Protein AF-A0A6J6C3X1-F1 (afdb_monomer_lite)

Sequence (88 aa):
MIQVPVPVNHKKSFNTATAVLIIGTTQDPATPYVWAKSLSKYIVGSRLVTLKGQGHTGYGRGSACTDDAVDTYLTTGKTPAKNLICTQ

Foldseek 3Di:
DDDDPDDDPLPDADEDPAEAEFEAECAEPPQHRVNSVVVCVRHPNYAYEYEDDHYHDDAPPPWPQRPVQVVCCVVPVDHDPHHHYTYD

Organism: NCBI:txid449393

pLDDT: mean 89.82, std 13.7, range [46.88, 98.69]

Radius of gyration: 13.18 Å; chains: 1; bounding box: 24×34×30 Å

InterPro domains:
  IPR013595 Peptidase S33 tripeptidyl aminopeptidase-like, C-terminal [PF08386] (10-86)
  IPR029058 Alpha/Beta hydrolase fold [G3DSA:3.40.50.1820]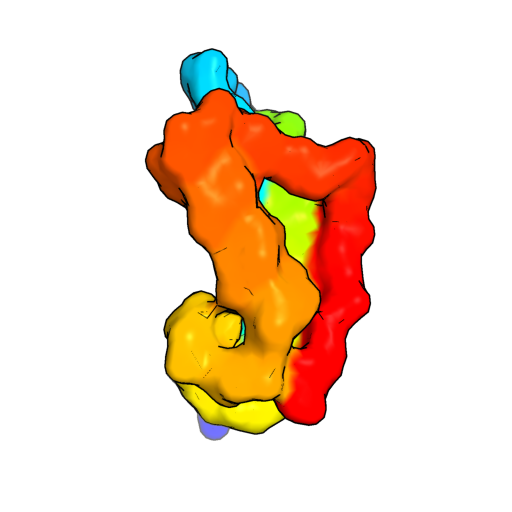 (7-70)
  IPR029058 Alpha/Beta hydrolase fold [SSF53474] (18-61)

Secondary structure (DSSP, 8-state):
----------SSPBP-SSPPEEEEEEE-SSS-HHHHHHHHHHBTT-EEEEEEEESS--TTSS-HHHHHHHHHHHHH-PPPSS-EEEE-

Structure (mmCIF, N/CA/C/O backbone):
data_AF-A0A6J6C3X1-F1
#
_entry.id   AF-A0A6J6C3X1-F1
#
loop_
_atom_site.group_PDB
_atom_site.id
_atom_site.type_symbol
_atom_site.label_atom_id
_atom_site.label_alt_id
_atom_site.label_comp_id
_atom_site.label_asym_id
_atom_site.label_entity_id
_atom_site.label_seq_id
_atom_site.pdbx_PDB_ins_code
_atom_site.Cartn_x
_atom_site.Cartn_y
_atom_site.Cartn_z
_atom_site.occupancy
_atom_site.B_iso_or_equiv
_atom_site.auth_seq_id
_atom_site.auth_comp_id
_atom_site.auth_asym_id
_atom_site.auth_atom_id
_atom_site.pdbx_PDB_model_num
ATOM 1 N N . MET A 1 1 ? 5.540 13.916 -17.768 1.00 46.88 1 MET A N 1
ATOM 2 C CA . MET A 1 1 ? 4.923 15.079 -17.094 1.00 46.88 1 MET A CA 1
ATOM 3 C C . MET A 1 1 ? 5.547 15.173 -15.712 1.00 46.88 1 MET A C 1
ATOM 5 O O . MET A 1 1 ? 5.600 14.161 -15.028 1.00 46.88 1 MET A O 1
ATOM 9 N N . ILE A 1 2 ? 6.124 16.315 -15.341 1.00 48.84 2 ILE A N 1
ATOM 10 C CA . ILE A 1 2 ? 6.718 16.507 -14.010 1.00 48.84 2 ILE A CA 1
ATOM 11 C C . ILE A 1 2 ? 5.564 16.820 -13.052 1.00 48.84 2 ILE A C 1
ATOM 13 O O . ILE A 1 2 ? 4.914 17.852 -13.199 1.00 48.84 2 ILE A O 1
ATOM 17 N N . GLN A 1 3 ? 5.274 15.916 -12.113 1.00 59.34 3 GLN A N 1
ATOM 18 C CA . GLN A 1 3 ? 4.237 16.130 -11.102 1.00 59.34 3 GLN A CA 1
ATOM 19 C C . GLN A 1 3 ? 4.711 17.236 -10.150 1.00 59.34 3 GLN A C 1
ATOM 21 O O . GLN A 1 3 ? 5.574 17.008 -9.300 1.00 59.34 3 GLN A O 1
ATOM 26 N N . VAL A 1 4 ? 4.170 18.445 -10.294 1.00 55.38 4 VAL A N 1
ATOM 27 C CA . VAL A 1 4 ? 4.383 19.516 -9.315 1.00 55.38 4 VAL A CA 1
ATOM 28 C C . VAL A 1 4 ? 3.760 19.060 -7.988 1.00 55.38 4 VAL A C 1
ATOM 30 O O . VAL A 1 4 ? 2.625 18.570 -7.993 1.00 55.38 4 VAL A O 1
ATOM 33 N N . PRO A 1 5 ? 4.458 19.178 -6.845 1.00 58.84 5 PRO A N 1
ATOM 34 C CA . PRO A 1 5 ? 3.850 18.910 -5.552 1.00 58.84 5 PRO A CA 1
ATOM 35 C C . PRO A 1 5 ? 2.677 19.873 -5.357 1.00 58.84 5 PRO A C 1
ATOM 37 O O . PRO A 1 5 ? 2.881 21.078 -5.224 1.00 58.84 5 PRO A O 1
ATOM 40 N N . VAL A 1 6 ? 1.446 19.360 -5.346 1.00 62.50 6 VAL A N 1
ATOM 41 C CA . VAL A 1 6 ? 0.296 20.165 -4.930 1.00 62.50 6 VAL A CA 1
ATOM 42 C C . VAL A 1 6 ? 0.450 20.404 -3.425 1.00 62.50 6 VAL A C 1
ATOM 44 O O . VAL A 1 6 ? 0.550 19.425 -2.675 1.00 62.50 6 VAL A O 1
ATOM 47 N N . PRO A 1 7 ? 0.510 21.663 -2.954 1.00 59.06 7 PRO A N 1
ATOM 48 C CA . PRO A 1 7 ? 0.594 21.941 -1.531 1.00 59.06 7 PRO A CA 1
ATOM 49 C C . PRO A 1 7 ? -0.690 21.460 -0.850 1.00 59.06 7 PRO A C 1
ATOM 51 O O . PRO A 1 7 ? -1.775 22.006 -1.036 1.00 59.06 7 PRO A O 1
ATOM 54 N N . VAL A 1 8 ? -0.559 20.401 -0.058 1.00 63.41 8 VAL A N 1
ATOM 55 C CA . VAL A 1 8 ? -1.639 19.849 0.756 1.00 63.41 8 VAL A CA 1
ATOM 56 C C . VAL A 1 8 ? -1.762 20.676 2.034 1.00 63.41 8 VAL A C 1
ATOM 58 O O . VAL A 1 8 ? -0.935 20.598 2.940 1.00 63.41 8 VAL A O 1
ATOM 61 N N . ASN A 1 9 ? -2.799 21.509 2.106 1.00 62.25 9 ASN A N 1
ATOM 62 C CA . ASN A 1 9 ? -3.125 22.267 3.310 1.00 62.25 9 ASN A CA 1
ATOM 63 C C . ASN A 1 9 ? -3.844 21.339 4.305 1.00 62.25 9 ASN A C 1
ATOM 65 O O . ASN A 1 9 ? -5.066 21.200 4.282 1.00 62.25 9 ASN A O 1
ATOM 69 N N . HIS A 1 10 ? -3.078 20.649 5.153 1.00 62.81 10 HIS A N 1
ATOM 70 C CA . HIS A 1 10 ? -3.556 19.629 6.097 1.00 62.81 10 HIS A CA 1
ATOM 71 C C . HIS A 1 10 ? -4.316 20.202 7.313 1.00 62.81 10 HIS A C 1
ATOM 73 O O . HIS A 1 10 ? -4.107 19.764 8.441 1.00 62.81 10 HIS A O 1
ATOM 79 N N . LYS A 1 11 ? -5.207 21.184 7.130 1.00 57.91 11 LYS A N 1
ATOM 80 C CA . LYS A 1 11 ? -5.944 21.798 8.253 1.00 57.91 11 LYS A CA 1
ATOM 81 C C . LYS A 1 11 ? -6.985 20.881 8.908 1.00 57.91 11 LYS A C 1
ATOM 83 O O . LYS A 1 11 ? -7.486 21.219 9.974 1.00 57.91 11 LYS A O 1
ATOM 88 N N . LYS A 1 12 ? -7.292 19.724 8.313 1.00 62.03 12 LYS A N 1
ATOM 89 C CA . LYS A 1 12 ? -8.101 18.665 8.932 1.00 62.03 12 LYS A CA 1
ATOM 90 C C . LYS A 1 12 ? -7.522 17.300 8.591 1.00 62.03 12 LYS A C 1
ATOM 92 O O . LYS A 1 12 ? -7.428 16.960 7.415 1.00 62.03 12 LYS A O 1
ATOM 97 N N . SER A 1 13 ? -7.154 16.539 9.614 1.00 67.06 13 SER A N 1
ATOM 98 C CA . SER A 1 13 ? -6.965 15.095 9.518 1.00 67.06 13 SER A CA 1
ATOM 99 C C . SER A 1 13 ? -8.325 14.407 9.436 1.00 67.06 13 SER A C 1
ATOM 101 O O . SER A 1 13 ? -9.292 14.842 10.066 1.00 67.06 13 SER A O 1
ATOM 103 N N . PHE A 1 14 ? -8.407 13.340 8.645 1.00 75.88 14 PHE A N 1
ATOM 104 C CA . PHE A 1 14 ? -9.615 12.531 8.535 1.00 75.88 14 PHE A CA 1
ATOM 105 C C . PHE A 1 14 ? -9.471 11.268 9.387 1.00 75.88 14 PHE A C 1
ATOM 107 O O . PHE A 1 14 ? -8.533 10.494 9.187 1.00 75.88 14 PHE A O 1
ATOM 114 N N . ASN A 1 15 ? -10.401 11.071 10.324 1.00 77.94 15 ASN A N 1
ATOM 115 C CA . A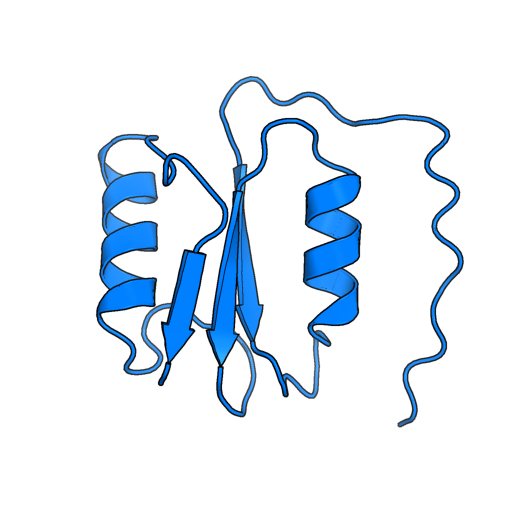SN A 1 15 ? -10.504 9.844 11.108 1.00 77.94 15 ASN A CA 1
ATOM 116 C C . ASN A 1 15 ? -11.518 8.910 10.456 1.00 77.94 15 ASN A C 1
ATOM 118 O O . ASN A 1 15 ? -12.595 9.330 10.035 1.00 77.94 15 ASN A O 1
ATOM 122 N N . THR A 1 16 ? -11.166 7.634 10.402 1.00 83.00 16 THR A N 1
ATOM 123 C CA . THR A 1 16 ? -11.986 6.566 9.830 1.00 83.00 16 THR A CA 1
ATOM 124 C C . THR A 1 16 ? -12.464 5.634 10.936 1.00 83.00 16 THR A C 1
ATOM 126 O O . THR A 1 16 ? -11.815 5.519 11.974 1.00 83.00 16 THR A O 1
ATOM 129 N N . ALA A 1 17 ? -13.609 4.977 10.731 1.00 84.50 17 ALA A N 1
ATOM 130 C CA . ALA A 1 17 ? -14.127 3.990 11.685 1.00 84.50 17 ALA A CA 1
ATOM 131 C C . ALA A 1 17 ? -13.232 2.738 11.773 1.00 84.50 17 ALA A C 1
ATOM 133 O O . ALA A 1 17 ? -13.171 2.087 12.812 1.00 84.50 17 ALA A O 1
ATOM 134 N N . THR A 1 18 ? -12.520 2.425 10.689 1.00 86.38 18 THR A N 1
ATOM 135 C CA . THR A 1 18 ? -11.574 1.311 10.575 1.00 86.38 18 THR A CA 1
ATOM 136 C C . THR A 1 18 ? -10.277 1.797 9.947 1.00 86.38 18 THR A C 1
ATOM 138 O O . THR A 1 18 ? -10.301 2.683 9.094 1.00 86.38 18 THR A O 1
ATOM 141 N N . ALA A 1 19 ? -9.147 1.200 10.330 1.00 90.06 19 ALA A N 1
ATOM 142 C CA . ALA A 1 19 ? -7.849 1.548 9.759 1.00 90.06 19 ALA A CA 1
ATOM 143 C C . ALA A 1 19 ? -7.852 1.389 8.229 1.00 90.06 19 ALA A C 1
ATOM 145 O O . ALA A 1 19 ? -8.405 0.427 7.711 1.00 90.06 19 ALA A O 1
ATOM 146 N N . VAL A 1 20 ? -7.222 2.322 7.513 1.00 95.62 20 VAL A N 1
ATOM 147 C CA . VAL A 1 20 ? -7.124 2.297 6.044 1.00 95.62 20 VAL A CA 1
ATOM 148 C C . VAL A 1 20 ? -5.751 1.787 5.621 1.00 95.62 20 VAL A C 1
ATOM 150 O O . VAL A 1 20 ? -4.730 2.303 6.084 1.00 95.62 20 VAL A O 1
ATOM 153 N N . LEU A 1 21 ? -5.714 0.823 4.701 1.00 97.94 21 LEU A N 1
ATOM 154 C CA . LEU A 1 21 ? -4.490 0.394 4.027 1.00 97.94 21 LEU A CA 1
ATOM 155 C C . LEU A 1 21 ? -4.326 1.148 2.698 1.00 97.94 21 LEU A C 1
ATOM 157 O O . LEU A 1 21 ? -5.222 1.145 1.858 1.00 97.94 21 LEU A O 1
ATOM 161 N N . ILE A 1 22 ? -3.181 1.800 2.506 1.00 98.12 22 ILE A N 1
ATOM 162 C CA . ILE A 1 22 ? -2.830 2.551 1.294 1.00 98.12 22 ILE A CA 1
ATOM 163 C C . ILE A 1 22 ? -1.667 1.836 0.616 1.00 98.12 22 ILE A C 1
ATOM 165 O O . ILE A 1 22 ? -0.699 1.479 1.283 1.00 98.12 22 ILE A O 1
ATOM 169 N N . ILE A 1 23 ? -1.719 1.686 -0.705 1.00 98.44 23 ILE A N 1
ATOM 170 C CA . ILE A 1 23 ? -0.626 1.120 -1.503 1.00 98.44 23 ILE A CA 1
ATOM 171 C C . ILE A 1 23 ? -0.049 2.224 -2.387 1.00 98.44 23 ILE A C 1
ATOM 173 O O . ILE A 1 23 ? -0.797 2.991 -2.994 1.00 98.44 23 ILE A O 1
ATOM 177 N N . GLY A 1 24 ? 1.277 2.317 -2.463 1.00 98.19 24 GLY A N 1
ATOM 178 C CA . GLY A 1 24 ? 1.962 3.249 -3.352 1.00 98.19 24 GLY A CA 1
ATOM 179 C C . GLY A 1 24 ? 3.176 2.615 -4.018 1.00 98.19 24 GLY A C 1
ATOM 180 O O . GLY A 1 24 ? 4.108 2.194 -3.330 1.00 98.19 24 GLY A O 1
ATOM 181 N N . THR A 1 25 ? 3.187 2.607 -5.350 1.00 98.44 25 THR A N 1
ATOM 182 C CA . THR A 1 25 ? 4.304 2.096 -6.156 1.00 98.44 25 THR A CA 1
ATOM 183 C C . THR A 1 25 ? 5.288 3.218 -6.466 1.00 98.44 25 THR A C 1
ATOM 185 O O . THR A 1 25 ? 4.895 4.311 -6.875 1.00 98.44 25 THR A O 1
ATOM 188 N N . THR A 1 26 ? 6.585 2.984 -6.238 1.00 97.75 26 THR A N 1
ATOM 189 C CA . THR A 1 26 ? 7.606 4.050 -6.235 1.00 97.75 26 THR A CA 1
ATOM 190 C C . THR A 1 26 ? 7.742 4.800 -7.556 1.00 97.75 26 THR A C 1
ATOM 192 O O . THR A 1 26 ? 8.063 5.986 -7.534 1.00 97.75 26 THR A O 1
ATOM 195 N N . GLN A 1 27 ? 7.502 4.129 -8.683 1.00 96.38 27 GLN A N 1
ATOM 196 C CA . GLN A 1 27 ? 7.622 4.695 -10.029 1.00 96.38 27 GLN A CA 1
ATOM 197 C C . GLN A 1 27 ? 6.315 4.520 -10.822 1.00 96.38 27 GLN A C 1
ATOM 199 O O . GLN A 1 27 ? 6.308 4.153 -11.994 1.00 96.38 27 GLN A O 1
ATOM 204 N N . ASP A 1 28 ? 5.189 4.768 -10.150 1.00 97.44 28 ASP A N 1
ATOM 205 C CA . ASP A 1 28 ? 3.872 4.804 -10.784 1.00 97.44 28 ASP A CA 1
ATOM 206 C C . ASP A 1 28 ? 3.715 6.067 -11.659 1.00 97.44 28 ASP A C 1
ATOM 208 O O . ASP A 1 28 ? 3.809 7.183 -11.130 1.00 97.44 28 ASP A O 1
ATOM 212 N N . PRO A 1 29 ? 3.478 5.927 -12.981 1.00 94.94 29 PRO A N 1
ATOM 213 C CA . PRO A 1 29 ? 3.366 7.066 -13.889 1.00 94.94 29 PRO A CA 1
ATOM 214 C C . PRO A 1 29 ? 2.017 7.794 -13.801 1.00 94.94 29 PRO A C 1
ATOM 216 O O . PRO A 1 29 ? 1.926 8.942 -14.233 1.00 94.94 29 PRO A O 1
ATOM 219 N N . ALA A 1 30 ? 0.972 7.145 -13.280 1.00 96.12 30 ALA A N 1
ATOM 220 C CA . ALA A 1 30 ? -0.388 7.679 -13.235 1.00 96.12 30 ALA A CA 1
ATOM 221 C C . ALA A 1 30 ? -0.737 8.236 -11.848 1.00 96.12 30 ALA A C 1
ATOM 223 O O . ALA A 1 30 ? -1.344 9.301 -11.735 1.00 96.12 30 ALA A O 1
ATOM 224 N N . THR A 1 31 ? -0.304 7.552 -10.788 1.00 95.19 31 THR A N 1
ATOM 225 C CA . THR A 1 31 ? -0.524 7.946 -9.389 1.00 95.19 31 THR A CA 1
ATOM 226 C C . THR A 1 31 ? 0.793 7.959 -8.610 1.00 95.19 31 THR A C 1
ATOM 228 O O . THR A 1 31 ? 1.077 7.019 -7.867 1.00 95.19 31 THR A O 1
ATOM 231 N N . PRO A 1 32 ? 1.623 9.012 -8.748 1.00 95.19 32 PRO A N 1
ATOM 232 C CA . PRO A 1 32 ? 2.971 9.032 -8.192 1.00 95.19 32 PRO A CA 1
ATOM 233 C C . PRO A 1 32 ? 3.028 8.782 -6.689 1.00 95.19 32 PRO A C 1
ATOM 235 O O . PRO A 1 32 ? 2.222 9.301 -5.918 1.00 95.19 32 PRO A O 1
ATOM 238 N N . TYR A 1 33 ? 4.069 8.077 -6.246 1.00 96.50 33 TYR A N 1
ATOM 239 C CA . TYR A 1 33 ? 4.254 7.656 -4.853 1.00 96.50 33 TYR A CA 1
ATOM 240 C C . TYR A 1 33 ? 4.151 8.785 -3.812 1.00 96.50 33 TYR A C 1
ATOM 242 O O . TYR A 1 33 ? 3.710 8.580 -2.679 1.00 96.50 33 TYR A O 1
ATOM 250 N N . VAL A 1 34 ? 4.535 10.010 -4.180 1.00 95.25 34 VAL A N 1
ATOM 251 C CA . VAL A 1 34 ? 4.387 11.184 -3.307 1.00 95.25 34 VAL A CA 1
ATOM 252 C C . VAL A 1 34 ? 2.932 11.444 -2.912 1.00 95.25 34 VAL A C 1
ATOM 254 O O . VAL A 1 34 ? 2.693 11.887 -1.792 1.00 95.25 34 VAL A O 1
ATOM 257 N N . TRP A 1 35 ? 1.968 11.105 -3.767 1.00 94.56 35 TRP A N 1
ATOM 258 C CA . TRP A 1 35 ? 0.544 11.213 -3.469 1.00 94.56 35 TRP A CA 1
ATOM 259 C C . TRP A 1 35 ? 0.107 10.189 -2.425 1.00 94.56 35 TRP A C 1
ATOM 261 O O . TRP A 1 35 ? -0.564 10.565 -1.468 1.00 94.56 35 TRP A O 1
ATOM 271 N N . ALA A 1 36 ? 0.566 8.938 -2.527 1.00 96.25 36 ALA A N 1
ATOM 272 C CA . ALA A 1 36 ? 0.301 7.910 -1.517 1.00 96.25 36 ALA A CA 1
ATOM 273 C C . ALA A 1 36 ? 0.874 8.303 -0.141 1.00 96.25 36 ALA A C 1
ATOM 275 O O . ALA A 1 36 ? 0.200 8.171 0.883 1.00 96.25 36 ALA A O 1
ATOM 276 N N . LYS A 1 37 ? 2.085 8.883 -0.109 1.00 95.50 37 LYS A N 1
ATOM 277 C CA . LYS A 1 37 ? 2.666 9.445 1.124 1.00 95.50 37 LYS A CA 1
ATOM 278 C C . LYS A 1 37 ? 1.824 10.587 1.694 1.00 95.50 37 LYS A C 1
ATOM 280 O O . LYS A 1 37 ? 1.621 10.640 2.905 1.00 95.50 37 LYS A O 1
ATOM 285 N N . SER A 1 38 ? 1.354 11.504 0.850 1.00 92.38 38 SER A N 1
ATOM 286 C CA . SER A 1 38 ? 0.504 12.619 1.284 1.00 92.38 38 SER A CA 1
ATOM 287 C C . SER A 1 38 ? -0.850 12.138 1.809 1.00 92.38 38 SER A C 1
ATOM 289 O O . SER A 1 38 ? -1.300 12.626 2.843 1.00 92.38 38 SER A O 1
ATOM 291 N N . LEU A 1 39 ? -1.463 11.142 1.162 1.00 92.50 39 LEU A N 1
ATOM 292 C CA . LEU A 1 39 ? -2.714 10.532 1.612 1.00 92.50 39 LEU A CA 1
ATOM 293 C C . LEU A 1 39 ? -2.548 9.832 2.966 1.00 92.50 39 LEU A C 1
ATOM 295 O O . LEU A 1 39 ?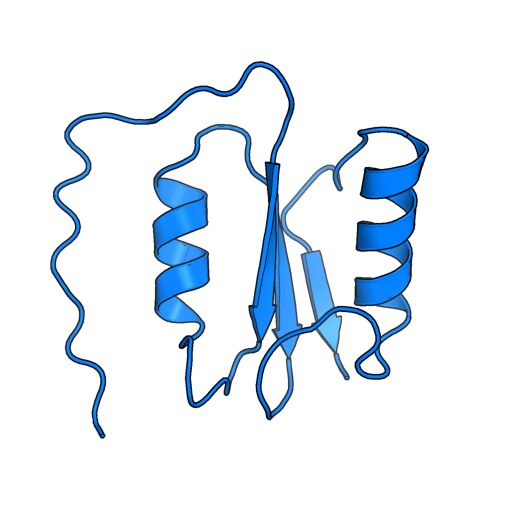 -3.379 10.013 3.851 1.00 92.50 39 LEU A O 1
ATOM 299 N N . SER A 1 40 ? -1.442 9.109 3.168 1.00 93.50 40 SER A N 1
ATOM 300 C CA . SER A 1 40 ? -1.150 8.454 4.450 1.00 93.50 40 SER A CA 1
ATOM 301 C C . SER A 1 40 ? -0.968 9.449 5.601 1.00 93.50 40 SER A C 1
ATOM 303 O O . SER A 1 40 ? -1.368 9.165 6.726 1.00 93.50 40 SER A O 1
ATOM 305 N N . LYS A 1 41 ? -0.431 10.645 5.331 1.00 90.81 41 LYS A N 1
ATOM 306 C CA . LYS A 1 41 ? -0.382 11.734 6.324 1.00 90.81 41 LYS A CA 1
ATOM 307 C C . LYS A 1 41 ? -1.755 12.351 6.596 1.00 90.81 41 LYS A C 1
ATOM 309 O O . LYS A 1 41 ? -1.986 12.855 7.688 1.00 90.81 41 LYS A O 1
ATOM 314 N N . TYR A 1 42 ? -2.635 12.356 5.598 1.00 90.00 42 TYR A N 1
ATOM 315 C CA . TYR A 1 42 ? -3.964 12.956 5.690 1.00 90.00 42 TYR A CA 1
ATOM 316 C C . TYR A 1 42 ? -4.964 12.073 6.456 1.00 90.00 42 TYR A C 1
ATOM 318 O O . TYR A 1 42 ? -5.741 12.584 7.266 1.00 90.00 42 TYR A O 1
ATOM 326 N N . ILE A 1 43 ? -4.925 10.755 6.234 1.00 91.69 43 ILE A N 1
ATOM 327 C CA . ILE A 1 43 ? -5.766 9.774 6.931 1.00 91.69 43 ILE A CA 1
ATOM 328 C C . ILE A 1 43 ? -5.011 9.258 8.156 1.00 91.69 43 ILE A C 1
ATOM 330 O O . ILE A 1 43 ? -4.157 8.370 8.062 1.00 91.69 43 ILE A O 1
ATOM 334 N N . VAL A 1 44 ? -5.329 9.817 9.321 1.00 88.69 44 VAL A N 1
ATOM 335 C CA . VAL A 1 44 ? -4.693 9.430 10.584 1.00 88.69 44 VAL A CA 1
ATOM 336 C C . VAL A 1 44 ? -5.068 7.987 10.926 1.00 88.69 44 VAL A C 1
ATOM 338 O O . VAL A 1 44 ? -6.213 7.573 10.772 1.00 88.69 44 VAL A O 1
ATOM 341 N N . GLY A 1 45 ? -4.077 7.203 11.357 1.00 90.94 45 GLY A N 1
ATOM 342 C CA . GLY A 1 45 ? -4.247 5.774 11.641 1.00 90.94 45 GLY A CA 1
ATOM 343 C C . GLY A 1 45 ? -4.158 4.863 10.412 1.00 90.94 45 GLY A C 1
ATOM 344 O O . GLY A 1 45 ? -4.210 3.644 10.567 1.00 90.94 45 GLY A O 1
ATOM 345 N N . SER A 1 46 ? -3.979 5.417 9.207 1.00 95.44 46 SER A N 1
ATOM 346 C CA . SER A 1 46 ? -3.708 4.617 8.009 1.00 95.44 46 SER A CA 1
ATOM 347 C C . SER A 1 46 ? -2.327 3.950 8.040 1.00 95.44 46 SER A C 1
ATOM 349 O O . SER A 1 46 ? -1.418 4.362 8.771 1.00 95.44 46 SER A O 1
ATOM 351 N N . ARG A 1 47 ? -2.154 2.919 7.207 1.00 97.56 47 ARG A N 1
ATOM 352 C CA . ARG A 1 47 ? -0.874 2.242 6.970 1.00 97.56 47 ARG A CA 1
ATOM 353 C C . ARG A 1 47 ? -0.524 2.271 5.494 1.00 97.56 47 ARG A C 1
ATOM 355 O O . ARG A 1 47 ? -1.341 1.906 4.657 1.00 97.56 47 ARG A O 1
ATOM 362 N N . LEU A 1 48 ? 0.702 2.688 5.191 1.00 98.38 48 LEU A N 1
ATOM 363 C CA . LEU A 1 48 ? 1.226 2.717 3.829 1.00 98.38 48 LEU A CA 1
ATOM 364 C C . LEU A 1 48 ? 2.055 1.460 3.546 1.00 98.38 48 LEU A C 1
ATOM 366 O O . LEU A 1 48 ? 3.028 1.187 4.250 1.00 98.38 48 LEU A O 1
ATOM 370 N N . VAL A 1 49 ? 1.706 0.755 2.475 1.00 98.69 49 VAL A N 1
ATOM 371 C CA . VAL A 1 49 ? 2.522 -0.269 1.823 1.00 98.69 49 VAL A CA 1
ATOM 372 C C . VAL A 1 49 ? 3.222 0.377 0.632 1.00 98.69 49 VAL A C 1
ATOM 374 O O . VAL A 1 49 ? 2.590 0.866 -0.304 1.00 98.69 49 VAL A O 1
ATOM 377 N N . THR A 1 50 ? 4.546 0.417 0.686 1.00 98.62 50 THR A N 1
ATOM 378 C CA . THR A 1 50 ? 5.397 0.926 -0.390 1.00 98.62 50 THR A CA 1
ATOM 379 C C . THR A 1 50 ? 5.844 -0.237 -1.253 1.00 98.62 50 THR A C 1
ATOM 381 O O . THR A 1 50 ? 6.629 -1.056 -0.782 1.00 98.62 50 THR A O 1
ATOM 384 N N . LEU A 1 51 ? 5.416 -0.283 -2.511 1.00 98.56 51 LEU A N 1
ATOM 385 C CA . LEU A 1 51 ? 5.950 -1.229 -3.485 1.00 98.56 51 LEU A CA 1
ATOM 386 C C . LEU A 1 51 ? 7.106 -0.571 -4.243 1.00 98.56 51 LEU A C 1
ATOM 388 O O . LEU A 1 51 ? 6.907 0.338 -5.052 1.00 98.56 51 LEU A O 1
ATOM 392 N N . LYS A 1 52 ? 8.338 -1.010 -3.976 1.00 98.38 52 LYS A N 1
ATOM 393 C CA . LYS A 1 52 ? 9.499 -0.637 -4.789 1.00 98.38 52 LYS A CA 1
ATOM 394 C C . LYS A 1 52 ? 9.408 -1.368 -6.123 1.00 98.38 52 LYS A C 1
ATOM 396 O O . 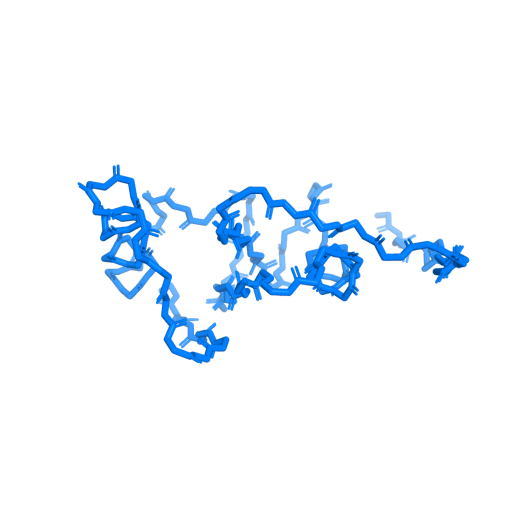LYS A 1 52 ? 9.636 -2.571 -6.184 1.00 98.38 52 LYS A O 1
ATOM 401 N N . GLY A 1 53 ? 9.072 -0.625 -7.166 1.00 96.06 53 GLY A N 1
ATOM 402 C CA . GLY A 1 53 ? 8.813 -1.169 -8.491 1.00 96.06 53 GLY A CA 1
ATOM 403 C C . GLY A 1 53 ? 8.415 -0.094 -9.493 1.00 96.06 53 GLY A C 1
ATOM 404 O O . GLY A 1 53 ? 8.427 1.106 -9.180 1.00 96.06 53 GLY A O 1
ATOM 405 N N . GLN A 1 54 ? 8.083 -0.564 -10.692 1.00 95.31 54 GLN A N 1
ATOM 406 C CA . GLN A 1 54 ? 7.629 0.214 -11.843 1.00 95.31 54 GLN A CA 1
ATOM 407 C C . GLN A 1 54 ? 6.178 -0.140 -12.172 1.00 95.31 54 GLN A C 1
ATOM 409 O O . GLN A 1 54 ? 5.752 -1.276 -11.980 1.00 95.31 54 GLN A O 1
ATOM 414 N N . GLY A 1 55 ? 5.450 0.811 -12.754 1.00 94.75 55 GLY A N 1
ATOM 415 C CA . GLY A 1 55 ? 4.097 0.581 -13.257 1.00 94.75 55 GLY A CA 1
ATOM 41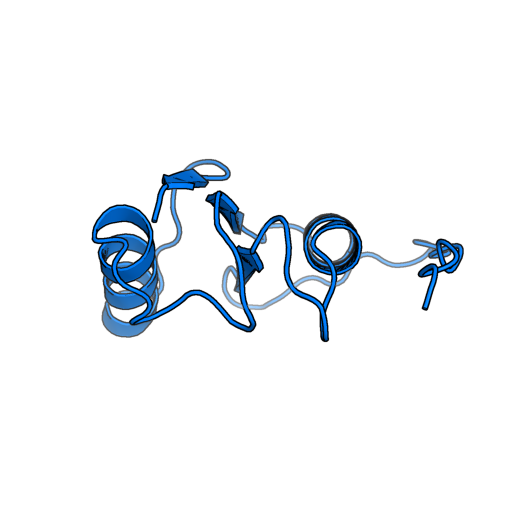6 C C . GLY A 1 55 ? 2.997 1.076 -12.322 1.00 94.75 55 GLY A C 1
ATOM 417 O O . GLY A 1 55 ? 3.253 1.613 -11.247 1.00 94.75 55 GLY A O 1
ATOM 418 N N . HIS A 1 56 ? 1.757 0.944 -12.790 1.00 97.00 56 HIS A N 1
ATOM 419 C CA . HIS A 1 56 ? 0.581 1.467 -12.104 1.00 97.00 56 HIS A CA 1
ATOM 420 C C . HIS A 1 56 ? -0.049 0.416 -11.187 1.00 97.00 56 HIS A C 1
ATOM 422 O O . HIS A 1 56 ? -0.187 -0.740 -11.597 1.00 97.00 56 HIS A O 1
ATOM 428 N N . THR A 1 57 ? -0.507 0.831 -9.997 1.00 96.62 57 THR A N 1
ATOM 429 C CA . THR A 1 57 ? -1.066 -0.024 -8.918 1.00 96.62 57 THR A CA 1
ATOM 430 C C . THR A 1 57 ? -0.013 -0.910 -8.229 1.00 96.62 57 THR A C 1
ATOM 432 O O . THR A 1 57 ? 1.169 -0.812 -8.548 1.00 96.62 57 THR A O 1
ATOM 435 N N . GLY A 1 58 ? -0.411 -1.750 -7.259 1.00 96.56 58 GLY A N 1
ATOM 436 C CA . GLY A 1 58 ? 0.539 -2.595 -6.512 1.00 96.56 58 GLY A CA 1
ATOM 437 C C . GLY A 1 58 ? 0.038 -3.955 -6.005 1.00 96.56 58 GLY A C 1
ATOM 438 O O . GLY A 1 58 ? 0.859 -4.846 -5.835 1.00 96.56 58 GLY A O 1
ATOM 439 N N . TYR A 1 59 ? -1.270 -4.157 -5.813 1.00 97.94 59 TYR A N 1
ATOM 440 C CA . TYR A 1 59 ? -1.829 -5.467 -5.442 1.00 97.94 59 TYR A CA 1
ATOM 441 C C . TYR A 1 59 ? -1.948 -6.389 -6.665 1.00 97.94 59 TYR A C 1
ATOM 443 O O . TYR A 1 59 ? -2.380 -5.938 -7.729 1.00 97.94 59 TYR A O 1
ATOM 451 N N . GLY A 1 60 ? -1.545 -7.653 -6.533 1.00 97.06 60 GLY A N 1
ATOM 452 C CA . GLY A 1 60 ? -1.500 -8.637 -7.616 1.00 97.06 60 GLY A CA 1
ATOM 453 C C . GLY A 1 60 ? -0.426 -8.333 -8.663 1.00 97.06 60 GLY A C 1
ATOM 454 O O . GLY A 1 60 ? -0.556 -8.721 -9.824 1.00 97.06 60 GLY A O 1
ATOM 455 N N . ARG A 1 61 ? 0.618 -7.576 -8.293 1.00 95.25 61 ARG A N 1
ATOM 456 C CA . ARG A 1 61 ? 1.678 -7.120 -9.214 1.00 95.25 61 ARG A CA 1
ATOM 457 C C . ARG A 1 61 ? 3.002 -7.869 -9.065 1.00 95.25 61 ARG A C 1
ATOM 459 O O . ARG A 1 61 ? 4.000 -7.424 -9.622 1.00 95.25 61 ARG A O 1
ATOM 466 N N . GLY A 1 62 ? 3.008 -9.016 -8.385 1.00 94.50 62 GLY A N 1
ATOM 467 C CA . GLY A 1 62 ? 4.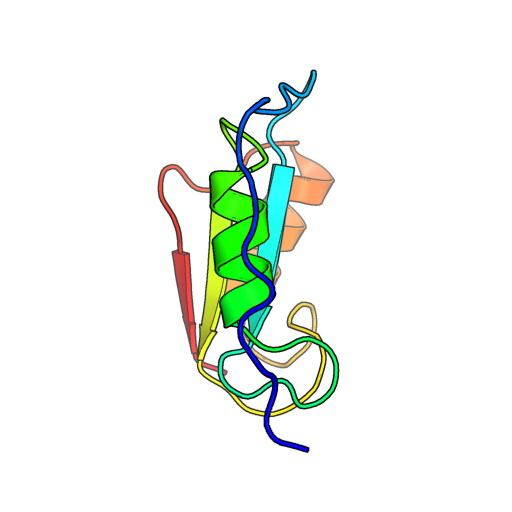176 -9.902 -8.291 1.00 94.50 62 GLY A CA 1
ATOM 468 C C . GLY A 1 62 ? 4.983 -9.766 -7.000 1.00 94.50 62 GLY A C 1
ATOM 469 O O . GLY A 1 62 ? 6.068 -10.323 -6.906 1.00 94.50 62 GLY A O 1
ATOM 470 N N . SER A 1 63 ? 4.457 -9.064 -5.994 1.00 98.00 63 SER A N 1
ATOM 471 C CA . SER A 1 63 ? 5.097 -8.933 -4.686 1.00 98.00 63 SER A CA 1
ATOM 472 C C . SER A 1 63 ? 4.269 -9.649 -3.626 1.00 98.00 63 SER A C 1
ATOM 474 O O . SER A 1 63 ? 3.309 -9.070 -3.120 1.00 98.00 63 SER A O 1
ATOM 476 N N . ALA A 1 64 ? 4.686 -10.853 -3.220 1.00 98.31 64 ALA A N 1
ATOM 477 C CA . ALA A 1 64 ? 4.025 -11.598 -2.138 1.00 98.31 64 ALA A CA 1
ATOM 478 C C . ALA A 1 64 ? 3.886 -10.752 -0.857 1.00 98.31 64 ALA A C 1
ATOM 480 O O . ALA A 1 64 ? 2.841 -10.729 -0.229 1.00 98.31 64 ALA A O 1
ATOM 481 N N . CYS A 1 65 ? 4.893 -9.931 -0.542 1.00 98.56 65 CYS A N 1
ATOM 482 C CA . CYS A 1 65 ? 4.844 -8.974 0.569 1.00 98.56 65 CYS A CA 1
ATOM 483 C C . CYS A 1 65 ? 3.676 -7.974 0.472 1.00 98.56 65 CYS A C 1
ATOM 485 O O . CYS A 1 65 ? 3.081 -7.613 1.489 1.00 98.56 65 CYS A O 1
ATOM 487 N N . THR A 1 66 ? 3.366 -7.491 -0.736 1.00 98.50 66 THR A N 1
ATOM 488 C CA . THR A 1 66 ? 2.240 -6.570 -0.955 1.00 98.50 66 THR A CA 1
ATOM 489 C C . THR A 1 66 ? 0.923 -7.333 -0.927 1.00 98.50 66 THR A C 1
ATOM 491 O O . THR A 1 66 ? -0.024 -6.873 -0.293 1.00 98.50 66 THR A O 1
ATOM 494 N N . ASP A 1 67 ? 0.888 -8.499 -1.568 1.00 98.56 67 ASP A N 1
ATOM 495 C CA . ASP A 1 67 ? -0.306 -9.330 -1.696 1.00 98.56 67 ASP A CA 1
ATOM 496 C C . ASP A 1 67 ? -0.767 -9.850 -0.327 1.00 98.56 67 ASP A C 1
ATOM 498 O O . ASP A 1 67 ? -1.903 -9.594 0.061 1.00 98.56 67 ASP A O 1
ATOM 502 N N . ASP A 1 68 ? 0.139 -10.395 0.488 1.00 98.56 68 ASP A N 1
ATOM 503 C CA . ASP A 1 68 ? -0.152 -10.875 1.846 1.00 98.56 68 ASP A CA 1
ATOM 504 C C . ASP A 1 68 ? -0.706 -9.765 2.755 1.00 98.56 68 ASP A C 1
ATOM 506 O O . ASP A 1 68 ? -1.603 -9.988 3.578 1.00 98.56 68 ASP A O 1
ATOM 510 N N . ALA A 1 69 ? -0.178 -8.542 2.624 1.00 98.50 69 ALA A N 1
ATOM 511 C CA . ALA A 1 69 ? -0.631 -7.399 3.411 1.00 98.50 69 ALA A CA 1
ATOM 512 C C . ALA A 1 69 ? -2.058 -6.978 3.035 1.00 98.50 69 ALA A C 1
ATOM 514 O O . ALA A 1 69 ? -2.851 -6.628 3.914 1.00 98.50 69 ALA A O 1
ATOM 515 N N . VAL A 1 70 ? -2.383 -7.011 1.742 1.00 98.44 70 VAL A N 1
ATOM 516 C CA . VAL A 1 70 ? -3.719 -6.683 1.235 1.00 98.44 70 VAL A CA 1
ATOM 517 C C . VAL A 1 70 ? -4.707 -7.790 1.576 1.00 98.44 70 VAL A C 1
ATOM 519 O O . VAL A 1 70 ? -5.774 -7.487 2.106 1.00 98.44 70 VAL A O 1
ATOM 522 N N . ASP A 1 71 ? -4.341 -9.052 1.376 1.00 98.56 71 ASP A N 1
ATOM 523 C CA . ASP A 1 71 ? -5.188 -10.205 1.682 1.00 98.56 71 ASP A CA 1
ATOM 524 C C . ASP A 1 71 ? -5.532 -10.257 3.170 1.00 98.56 71 ASP A C 1
ATOM 526 O O . ASP A 1 71 ? -6.701 -10.400 3.539 1.00 98.56 71 ASP A O 1
ATOM 530 N N . THR A 1 72 ? -4.547 -10.038 4.047 1.00 98.44 72 THR A N 1
ATOM 531 C CA . THR A 1 72 ? -4.780 -9.948 5.497 1.00 98.44 72 THR A CA 1
ATOM 532 C C . THR A 1 72 ? -5.760 -8.826 5.830 1.00 98.44 72 THR A C 1
ATOM 534 O O . THR A 1 72 ? -6.670 -9.011 6.643 1.00 98.44 72 THR A O 1
ATOM 537 N N . TYR A 1 73 ? -5.607 -7.661 5.200 1.00 98.00 73 TYR A N 1
ATOM 538 C CA . TYR A 1 73 ? -6.487 -6.523 5.438 1.00 98.00 73 TYR A CA 1
ATOM 539 C C . TYR A 1 73 ? -7.915 -6.786 4.956 1.00 98.00 73 TYR A C 1
ATOM 541 O O . TYR A 1 73 ? -8.860 -6.537 5.701 1.00 98.00 73 TYR A O 1
ATOM 549 N N . LEU A 1 74 ? -8.090 -7.336 3.755 1.00 97.56 74 LEU A N 1
ATOM 550 C CA . LEU A 1 74 ? -9.410 -7.619 3.191 1.00 97.56 74 LEU A CA 1
ATOM 551 C C . LEU A 1 74 ? -10.145 -8.734 3.943 1.00 97.56 74 LEU A C 1
ATOM 553 O O . LEU A 1 74 ? -11.364 -8.674 4.078 1.00 97.56 74 LEU A O 1
ATOM 557 N N . THR A 1 75 ? -9.422 -9.729 4.458 1.00 98.06 75 THR A N 1
ATOM 558 C CA . THR A 1 75 ? -10.025 -10.882 5.150 1.00 98.06 75 THR A CA 1
ATOM 559 C C . THR A 1 75 ? -10.243 -10.661 6.645 1.00 98.06 75 THR A C 1
ATOM 561 O O . THR A 1 75 ? -11.142 -11.268 7.223 1.00 98.06 75 THR A O 1
ATOM 564 N N . THR A 1 76 ? -9.449 -9.802 7.294 1.00 96.81 76 THR A N 1
ATOM 565 C CA . THR A 1 76 ? -9.493 -9.629 8.760 1.00 96.81 76 THR A CA 1
ATOM 566 C C . THR A 1 76 ? -9.717 -8.192 9.226 1.00 96.81 76 THR A C 1
ATOM 568 O O . THR A 1 76 ? -9.907 -7.960 10.420 1.00 96.81 76 THR A O 1
ATOM 571 N N . GLY A 1 77 ? -9.629 -7.210 8.327 1.00 95.25 77 GLY A N 1
ATOM 572 C CA . GLY A 1 77 ? -9.607 -5.786 8.667 1.00 95.25 77 GLY A CA 1
ATOM 573 C C . GLY A 1 77 ? -8.315 -5.321 9.352 1.00 95.25 77 GLY A C 1
ATOM 574 O O . GLY A 1 77 ? -8.209 -4.153 9.730 1.00 95.25 77 GLY A O 1
ATOM 575 N N . LYS A 1 78 ? -7.320 -6.200 9.544 1.00 95.25 78 LYS A N 1
ATOM 576 C CA . LYS A 1 78 ? -6.060 -5.856 10.216 1.00 95.25 78 LYS A CA 1
ATOM 577 C C . LYS A 1 78 ? -5.055 -5.275 9.235 1.00 95.25 78 LYS A C 1
ATOM 579 O O . LYS A 1 78 ? -4.779 -5.842 8.185 1.00 95.25 78 LYS A O 1
ATOM 584 N N . THR A 1 79 ? -4.440 -4.168 9.626 1.00 96.25 79 THR A N 1
ATOM 585 C CA . THR A 1 79 ? -3.313 -3.573 8.904 1.00 96.25 79 THR A CA 1
ATOM 586 C C . THR A 1 79 ? -1.976 -3.985 9.527 1.00 96.25 79 THR A C 1
ATOM 588 O O . THR A 1 79 ? -1.937 -4.292 10.723 1.00 96.25 79 THR A O 1
ATOM 591 N N . PRO A 1 80 ? -0.851 -3.878 8.797 1.00 96.19 80 PRO A N 1
ATOM 592 C CA . PRO A 1 80 ? 0.480 -3.993 9.388 1.00 96.19 80 PRO A CA 1
ATOM 593 C C . PRO A 1 80 ? 0.686 -3.040 10.579 1.00 96.19 80 PRO A C 1
ATOM 595 O O . PRO A 1 80 ? 0.164 -1.924 10.609 1.00 96.19 80 PRO A O 1
ATOM 598 N N . ALA A 1 81 ? 1.499 -3.443 11.560 1.00 94.06 81 ALA A N 1
ATOM 599 C CA . ALA A 1 81 ? 1.760 -2.631 12.759 1.00 94.06 81 ALA A CA 1
ATOM 600 C C . ALA A 1 81 ? 2.518 -1.319 12.466 1.00 94.06 81 ALA A C 1
ATOM 602 O O . ALA A 1 81 ? 2.471 -0.370 13.248 1.00 94.06 81 ALA A O 1
ATOM 603 N N . LYS A 1 82 ? 3.223 -1.261 11.336 1.00 96.44 82 LYS A N 1
ATOM 604 C CA . LYS A 1 82 ? 3.964 -0.102 10.830 1.00 96.44 82 LYS A CA 1
ATOM 605 C C . LYS A 1 82 ? 3.842 -0.051 9.312 1.00 96.44 82 LYS A C 1
ATOM 607 O O . LYS A 1 82 ? 3.424 -1.027 8.700 1.00 96.44 82 LYS A O 1
ATOM 612 N N . ASN A 1 83 ? 4.231 1.070 8.711 1.00 98.00 83 ASN A N 1
ATOM 613 C CA . ASN A 1 83 ? 4.343 1.145 7.256 1.00 98.00 83 ASN A CA 1
ATOM 614 C C . ASN A 1 83 ? 5.273 0.037 6.744 1.00 98.00 83 ASN A C 1
ATOM 616 O O . ASN A 1 83 ? 6.299 -0.256 7.366 1.00 98.00 83 ASN A O 1
ATOM 620 N N . LEU A 1 84 ? 4.895 -0.571 5.625 1.00 98.38 84 LEU A N 1
ATOM 621 C CA . LEU A 1 84 ? 5.572 -1.722 5.046 1.00 98.38 84 LEU A CA 1
ATOM 622 C C . LEU A 1 84 ? 6.298 -1.298 3.770 1.00 98.38 84 LEU A C 1
ATOM 624 O O . LEU A 1 84 ? 5.790 -0.477 3.008 1.00 98.38 84 LEU A O 1
ATOM 628 N N . ILE A 1 85 ? 7.490 -1.841 3.539 1.00 98.56 85 ILE A N 1
ATOM 629 C CA . ILE A 1 85 ? 8.233 -1.653 2.292 1.00 98.56 85 ILE A CA 1
ATOM 630 C C . ILE A 1 85 ? 8.431 -3.029 1.679 1.00 98.56 85 ILE A C 1
ATOM 632 O O . ILE A 1 85 ? 9.071 -3.885 2.281 1.00 98.56 85 ILE A O 1
ATOM 636 N N . CYS A 1 86 ? 7.900 -3.198 0.480 1.00 98.44 86 CYS A N 1
ATOM 637 C CA . CYS A 1 86 ? 7.980 -4.400 -0.323 1.00 98.44 86 CYS A CA 1
ATOM 638 C C . CYS A 1 86 ? 8.782 -4.124 -1.599 1.00 98.44 86 CYS A C 1
ATOM 640 O O . CYS A 1 86 ? 8.963 -2.972 -2.007 1.00 98.44 86 CYS A O 1
ATOM 642 N N . THR A 1 87 ? 9.254 -5.186 -2.239 1.00 96.94 87 THR A N 1
ATOM 643 C CA . THR A 1 87 ? 9.858 -5.154 -3.575 1.00 96.94 87 THR A CA 1
ATOM 644 C C . THR A 1 87 ? 9.035 -6.024 -4.511 1.00 96.94 87 THR A C 1
ATOM 646 O O . THR A 1 87 ? 8.482 -7.036 -4.071 1.00 96.94 87 THR A O 1
ATOM 649 N N . GLN A 1 88 ? 8.919 -5.585 -5.761 1.00 86.62 88 GLN A N 1
ATOM 650 C CA . GLN A 1 88 ? 8.393 -6.394 -6.857 1.00 86.62 88 GLN A CA 1
ATOM 651 C C . GLN A 1 88 ? 9.435 -7.412 -7.322 1.00 86.62 88 GLN A C 1
ATOM 653 O O . GLN A 1 88 ? 10.643 -7.098 -7.188 1.00 86.62 88 GLN A O 1
#